Protein AF-A0A0C3PWS2-F1 (afdb_monomer_lite)

Structure (mmCIF, N/CA/C/O backbone):
data_AF-A0A0C3PWS2-F1
#
_entry.id   AF-A0A0C3PWS2-F1
#
loop_
_atom_site.group_PDB
_atom_site.id
_atom_site.type_symbol
_atom_site.label_atom_id
_atom_site.label_alt_id
_atom_site.label_comp_id
_atom_site.label_asym_id
_atom_site.label_entity_id
_atom_site.label_seq_id
_atom_site.pdbx_PDB_ins_code
_atom_site.Cartn_x
_atom_site.Cartn_y
_atom_site.Cartn_z
_atom_site.occupancy
_atom_site.B_iso_or_equiv
_atom_site.auth_seq_id
_atom_site.auth_comp_id
_atom_site.auth_asym_id
_atom_site.auth_atom_id
_atom_site.pdbx_PDB_model_num
ATOM 1 N N . MET A 1 1 ? -3.341 2.807 10.242 1.00 84.38 1 MET A N 1
ATOM 2 C CA . MET A 1 1 ? -2.775 3.172 11.561 1.00 84.38 1 MET A CA 1
ATOM 3 C C . MET A 1 1 ? -2.009 4.488 11.530 1.00 84.38 1 MET A C 1
ATOM 5 O O . MET A 1 1 ? -2.272 5.316 12.384 1.00 84.38 1 MET A O 1
ATOM 9 N N . GLU A 1 2 ? -1.142 4.746 10.548 1.00 88.00 2 GLU A N 1
ATOM 10 C CA . GLU A 1 2 ? -0.354 5.999 10.465 1.00 88.00 2 GLU A CA 1
ATOM 11 C C . GLU A 1 2 ? -1.180 7.289 10.625 1.00 88.00 2 GLU A C 1
ATOM 13 O O . GLU A 1 2 ? -0.770 8.209 11.323 1.00 88.00 2 GLU A O 1
ATOM 18 N N . ARG A 1 3 ? -2.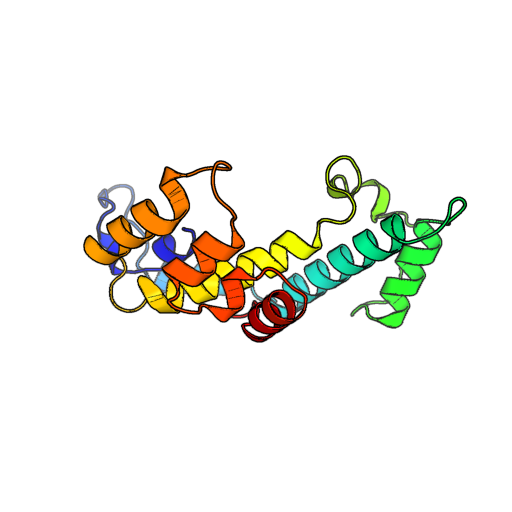396 7.335 10.062 1.00 88.31 3 ARG A N 1
ATOM 19 C CA . ARG A 1 3 ? -3.300 8.496 10.155 1.00 88.31 3 ARG A CA 1
ATOM 20 C C . ARG A 1 3 ? -3.727 8.858 11.583 1.00 88.31 3 ARG A C 1
A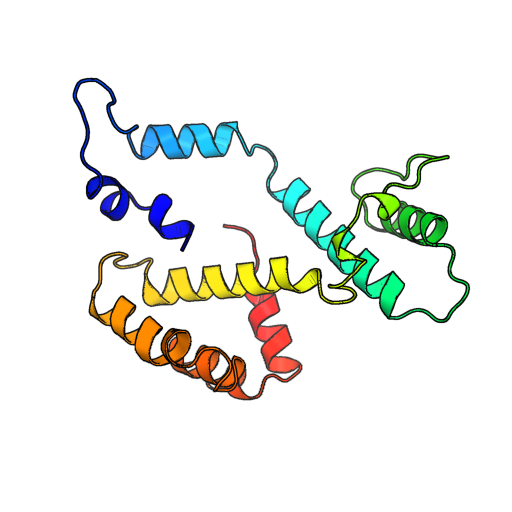TOM 22 O O . ARG A 1 3 ? -4.010 10.024 11.834 1.00 88.31 3 ARG A O 1
ATOM 29 N N . PHE A 1 4 ? -3.716 7.910 12.522 1.00 91.06 4 PHE A N 1
ATOM 30 C CA . PHE A 1 4 ? -3.986 8.204 13.932 1.00 91.06 4 PHE A CA 1
ATOM 31 C C . PHE A 1 4 ? -2.918 9.134 14.521 1.00 91.06 4 PHE A C 1
ATOM 33 O O . PHE A 1 4 ? -3.252 10.028 15.287 1.00 91.06 4 PHE A O 1
ATOM 40 N N . LEU A 1 5 ? -1.654 9.002 14.101 1.00 84.31 5 LEU A N 1
ATOM 41 C CA . LEU A 1 5 ? -0.562 9.882 14.542 1.00 84.31 5 LEU A CA 1
ATOM 42 C C . LEU A 1 5 ? -0.679 11.306 13.977 1.00 84.31 5 LEU A C 1
ATOM 44 O O . LEU A 1 5 ? -0.016 12.218 14.458 1.00 84.31 5 LEU A O 1
ATOM 48 N N . ALA A 1 6 ? -1.548 11.509 12.986 1.00 80.94 6 ALA A N 1
ATOM 49 C CA . ALA A 1 6 ? -1.891 12.812 12.430 1.00 80.94 6 ALA A CA 1
ATOM 50 C C . ALA A 1 6 ? -3.234 13.351 12.966 1.00 80.94 6 ALA A C 1
ATOM 52 O O . ALA A 1 6 ? -3.811 14.257 12.363 1.00 80.94 6 ALA A O 1
ATOM 53 N N . SER A 1 7 ? -3.754 12.809 14.075 1.00 86.75 7 SER A N 1
ATOM 54 C CA . SER A 1 7 ? -4.967 13.301 14.735 1.00 86.75 7 SER A CA 1
ATOM 55 C C . SER A 1 7 ? -4.633 14.051 16.032 1.00 86.75 7 SER A C 1
ATOM 57 O O . SER A 1 7 ? -4.021 13.460 16.923 1.00 86.75 7 SER A O 1
ATOM 59 N N . PRO A 1 8 ? -5.096 15.305 16.211 1.00 87.38 8 PRO A N 1
ATOM 60 C CA . PRO A 1 8 ? -4.928 16.036 17.469 1.00 87.38 8 PRO A CA 1
ATOM 61 C C . PRO A 1 8 ? -5.504 15.291 18.679 1.00 87.38 8 PRO A C 1
ATOM 63 O O . PRO A 1 8 ? -4.880 15.254 19.737 1.00 87.38 8 PRO A O 1
ATOM 66 N N . ALA A 1 9 ? -6.676 14.667 18.514 1.00 89.56 9 ALA A N 1
ATOM 67 C CA . ALA A 1 9 ? -7.341 13.928 19.583 1.00 89.56 9 ALA A CA 1
ATOM 68 C C . ALA A 1 9 ? -6.495 12.733 20.044 1.00 89.56 9 ALA A C 1
ATOM 70 O O . ALA A 1 9 ? -6.336 12.519 21.240 1.00 89.56 9 ALA A O 1
ATOM 71 N N . VAL A 1 10 ? -5.888 12.002 19.106 1.00 90.12 10 VAL A N 1
ATOM 72 C CA . VAL A 1 10 ? -4.995 10.881 19.430 1.00 90.12 10 VAL A CA 1
ATOM 73 C C . VAL A 1 10 ? -3.697 11.379 20.063 1.00 90.12 10 VAL A C 1
ATOM 75 O O . VAL A 1 10 ? -3.260 10.825 21.066 1.00 90.12 10 VAL A O 1
ATOM 78 N N . LEU A 1 11 ? -3.090 12.436 19.515 1.00 86.25 11 LEU A N 1
ATOM 79 C CA . LEU A 1 11 ? -1.841 12.990 20.044 1.00 86.25 11 LEU A CA 1
ATOM 80 C C . LEU A 1 11 ? -1.985 13.485 21.488 1.00 86.25 11 LEU A C 1
ATOM 82 O O . LEU A 1 11 ? -1.051 13.353 22.273 1.00 86.25 11 LEU A O 1
ATOM 86 N N . SER A 1 12 ? -3.165 13.986 21.860 1.00 86.25 12 SER A N 1
ATOM 87 C CA . SER A 1 12 ? -3.456 14.420 23.230 1.00 86.25 12 SER A CA 1
ATOM 88 C C . SER A 1 12 ? -3.470 13.291 24.269 1.00 86.25 12 SER A C 1
ATOM 90 O O . SER A 1 12 ? -3.413 13.570 25.464 1.00 86.25 12 SER A O 1
ATOM 92 N N . LEU A 1 13 ? -3.517 12.024 23.839 1.00 88.81 13 LEU A N 1
ATOM 93 C CA . LEU A 1 13 ? -3.438 10.871 24.741 1.00 88.81 13 LEU A CA 1
ATOM 94 C C . LEU A 1 13 ? -2.014 10.608 25.241 1.00 88.81 13 LEU A C 1
ATOM 96 O O . LEU A 1 13 ? -1.836 9.915 26.242 1.00 88.81 13 LEU A O 1
ATOM 100 N N . PHE A 1 14 ? -0.997 11.123 24.546 1.00 85.62 14 PHE A N 1
ATOM 101 C CA . PHE A 1 14 ? 0.388 10.952 24.963 1.00 85.62 14 PHE A CA 1
ATOM 102 C C . PHE A 1 14 ? 0.727 11.969 26.066 1.00 85.62 14 PHE A C 1
ATOM 104 O O . PHE A 1 14 ? 0.422 13.155 25.924 1.00 85.62 14 PHE A O 1
ATOM 111 N N . PRO A 1 15 ? 1.361 11.539 27.170 1.00 76.00 15 PRO A N 1
ATOM 112 C CA . PRO A 1 15 ? 1.715 12.439 28.259 1.00 76.00 15 PRO A CA 1
ATOM 113 C C . PRO A 1 15 ? 2.845 13.381 27.833 1.00 76.00 15 PRO A C 1
ATOM 115 O O . PRO A 1 15 ? 3.889 12.933 27.357 1.00 76.00 15 PRO A O 1
ATOM 118 N N . SER A 1 16 ? 2.671 14.686 28.038 1.00 74.88 16 SER A N 1
ATOM 119 C CA . SER A 1 16 ? 3.756 15.654 27.889 1.00 74.88 16 SER A CA 1
ATOM 120 C C . SER A 1 16 ? 4.603 15.702 29.164 1.00 74.88 16 SER A C 1
ATOM 122 O O . SER A 1 16 ? 4.081 15.780 30.275 1.00 74.88 16 SER A O 1
ATOM 124 N N . SER A 1 17 ? 5.929 15.654 29.013 1.00 74.69 17 SER A N 1
ATOM 125 C CA . SER A 1 17 ? 6.861 15.909 30.118 1.00 74.69 17 SER A CA 1
ATOM 126 C C . SER A 1 17 ? 7.318 17.370 30.076 1.00 74.69 17 SER A C 1
ATOM 128 O O . SER A 1 17 ? 7.579 17.878 28.984 1.00 74.69 17 SER A O 1
ATOM 130 N N . PRO A 1 18 ? 7.529 18.043 31.222 1.00 72.06 18 PRO A N 1
ATOM 131 C CA . PRO A 1 18 ? 8.161 19.364 31.256 1.00 72.06 18 PRO A CA 1
ATOM 132 C C . PRO A 1 18 ? 9.548 19.398 30.592 1.00 72.06 18 PRO A C 1
ATOM 134 O O . PRO A 1 18 ? 9.944 20.424 30.049 1.00 72.06 18 PRO A O 1
ATOM 137 N N . SER A 1 19 ? 10.282 18.279 30.614 1.00 78.38 19 SER A N 1
ATOM 138 C CA . SER A 1 19 ? 11.604 18.142 29.982 1.00 78.38 19 SER A CA 1
ATOM 139 C C . SER A 1 19 ? 11.555 17.746 28.502 1.00 78.38 19 SER A C 1
ATOM 141 O O . SER A 1 19 ? 12.576 17.810 27.822 1.00 78.38 19 SER A O 1
ATOM 143 N N . ALA A 1 20 ? 10.390 17.323 28.006 1.00 69.12 20 ALA A N 1
ATOM 144 C CA . ALA A 1 20 ? 10.170 16.887 26.631 1.00 69.12 20 ALA A CA 1
ATOM 145 C C . ALA A 1 20 ? 8.708 17.178 26.242 1.00 69.12 20 ALA A C 1
ATOM 147 O O . ALA A 1 20 ? 7.865 16.272 26.266 1.00 69.12 20 ALA A O 1
ATOM 148 N N . PRO A 1 21 ? 8.370 18.450 25.959 1.00 72.00 21 PRO A N 1
ATOM 149 C CA . PRO A 1 21 ? 7.024 18.805 25.542 1.00 72.00 21 PRO A CA 1
ATOM 150 C C . PRO A 1 21 ? 6.709 18.142 24.197 1.00 72.00 21 PRO A C 1
ATOM 152 O O . PRO A 1 21 ? 7.538 18.132 23.285 1.00 72.00 21 PRO A O 1
ATOM 155 N N . ILE A 1 22 ? 5.502 17.594 24.064 1.00 72.00 22 ILE A N 1
ATOM 156 C CA . ILE A 1 22 ? 5.025 17.064 22.784 1.00 72.00 22 ILE A CA 1
ATOM 157 C C . ILE A 1 22 ? 4.765 18.262 21.856 1.00 72.00 22 ILE A C 1
ATOM 159 O O . ILE A 1 22 ? 4.086 19.203 22.283 1.00 72.00 22 ILE A O 1
ATOM 163 N N . PRO A 1 23 ? 5.282 18.260 20.611 1.00 74.69 23 PRO A N 1
ATOM 164 C CA . PRO A 1 23 ? 4.997 19.315 19.645 1.00 74.69 23 PRO A CA 1
ATOM 165 C C . PRO A 1 23 ? 3.492 19.496 19.460 1.00 74.69 23 PRO A C 1
ATOM 167 O O . PRO A 1 23 ? 2.741 18.517 19.433 1.00 74.69 23 PRO A O 1
ATOM 170 N N . SER A 1 24 ? 3.036 20.740 19.287 1.00 79.31 24 SER A N 1
ATOM 171 C CA . SER A 1 24 ? 1.635 20.957 18.936 1.00 79.31 24 SER A CA 1
ATOM 172 C C . SER A 1 24 ? 1.320 20.262 17.608 1.00 79.31 24 SER A C 1
ATOM 174 O O . SER A 1 24 ? 2.193 20.086 16.753 1.00 79.31 24 SER A O 1
ATOM 176 N N . TYR A 1 25 ? 0.053 19.905 17.393 1.00 81.25 25 TYR A N 1
ATOM 177 C CA . TYR A 1 25 ? -0.371 19.347 16.108 1.00 81.25 25 TYR A CA 1
ATOM 178 C C . TYR A 1 25 ? 0.023 20.251 14.928 1.00 81.25 25 TYR A C 1
ATOM 180 O O . TYR A 1 25 ? 0.458 19.769 13.884 1.00 81.25 25 TYR A O 1
ATOM 188 N N . ALA A 1 26 ? -0.082 21.570 15.108 1.00 82.88 26 ALA A N 1
ATOM 189 C CA . ALA A 1 26 ? 0.301 22.539 14.091 1.00 82.88 26 ALA A CA 1
ATOM 190 C C . ALA A 1 26 ? 1.802 22.475 13.767 1.00 82.88 26 ALA A C 1
ATOM 192 O O . ALA A 1 26 ? 2.167 22.520 12.591 1.00 82.88 26 ALA A O 1
ATOM 193 N N . ASP A 1 27 ? 2.657 22.322 14.781 1.00 83.50 27 ASP A N 1
ATOM 194 C CA . ASP A 1 27 ? 4.106 22.197 14.600 1.00 83.50 27 ASP A CA 1
ATOM 195 C C . ASP A 1 27 ? 4.482 20.872 13.934 1.00 83.50 27 ASP A C 1
ATOM 197 O O . ASP A 1 27 ? 5.295 20.870 13.010 1.00 83.50 27 ASP A O 1
ATOM 201 N N . LEU A 1 28 ? 3.845 19.763 14.328 1.00 81.44 28 LEU A N 1
ATOM 202 C CA . LEU A 1 28 ? 4.044 18.460 13.692 1.00 81.44 28 LEU A CA 1
ATOM 203 C C . LEU A 1 28 ? 3.647 18.501 12.212 1.00 81.44 28 LEU A C 1
ATOM 205 O O . LEU A 1 28 ? 4.413 18.085 11.348 1.00 81.44 28 LEU A O 1
ATOM 209 N N . MET A 1 29 ? 2.469 19.045 11.898 1.00 82.25 29 MET A N 1
ATOM 210 C CA . MET A 1 29 ? 2.002 19.143 10.515 1.00 82.25 29 MET A CA 1
ATOM 211 C C . MET A 1 29 ? 2.850 20.107 9.684 1.00 82.25 29 MET A C 1
ATOM 213 O O . MET A 1 29 ? 3.033 19.877 8.489 1.00 82.25 29 MET A O 1
ATOM 217 N N . ARG A 1 30 ? 3.378 21.179 10.289 1.00 85.00 30 ARG A N 1
ATOM 218 C CA . ARG A 1 30 ? 4.354 22.057 9.632 1.00 85.00 30 ARG A CA 1
ATOM 219 C C . ARG A 1 30 ? 5.632 21.284 9.309 1.00 85.00 30 ARG A C 1
ATOM 221 O O . ARG A 1 30 ? 6.028 21.274 8.150 1.00 85.00 30 ARG A O 1
ATOM 228 N N . HIS A 1 31 ? 6.192 20.571 10.283 1.00 84.19 31 HIS A N 1
ATOM 229 C CA . HIS A 1 31 ? 7.394 19.763 10.094 1.00 84.19 31 HIS A CA 1
ATOM 230 C C . HIS A 1 31 ? 7.216 18.677 9.022 1.00 84.19 31 HIS A C 1
ATOM 232 O O . HIS A 1 31 ? 8.078 18.511 8.165 1.00 84.19 31 HIS A O 1
ATOM 238 N N . ILE A 1 32 ? 6.080 17.970 9.008 1.00 81.88 32 ILE A N 1
ATOM 239 C CA . ILE A 1 32 ? 5.767 16.977 7.967 1.00 81.88 32 ILE A CA 1
ATOM 240 C C . ILE A 1 32 ? 5.733 17.632 6.578 1.00 81.88 32 ILE A C 1
ATOM 242 O O . ILE A 1 32 ? 6.324 17.109 5.639 1.00 81.88 32 ILE A O 1
ATOM 246 N N . ARG A 1 33 ? 5.087 18.797 6.432 1.00 82.31 33 ARG A N 1
ATOM 247 C CA . ARG A 1 33 ? 5.055 19.516 5.145 1.00 82.31 33 ARG A CA 1
ATOM 248 C C . ARG A 1 33 ? 6.437 19.988 4.696 1.00 82.31 33 ARG A C 1
ATOM 250 O O . ARG A 1 33 ? 6.732 19.937 3.509 1.00 82.31 33 ARG A O 1
ATOM 257 N N . GLU A 1 34 ? 7.269 20.440 5.628 1.00 86.25 34 GLU A N 1
ATOM 258 C CA . GLU A 1 34 ? 8.638 20.883 5.341 1.00 86.25 34 GLU A CA 1
ATOM 259 C C . GLU A 1 34 ? 9.558 19.712 4.963 1.00 86.25 34 GLU A C 1
ATOM 261 O O . GLU A 1 34 ? 10.415 19.859 4.097 1.00 86.25 34 GLU A O 1
ATOM 266 N N . THR A 1 35 ? 9.367 18.540 5.575 1.00 82.31 35 THR A N 1
ATOM 267 C CA . THR A 1 35 ? 10.179 17.339 5.309 1.00 82.31 35 THR A CA 1
ATOM 268 C C . THR A 1 35 ? 9.711 16.534 4.098 1.00 82.31 35 THR A C 1
ATOM 270 O O . THR A 1 35 ? 10.499 15.773 3.540 1.00 82.31 35 THR A O 1
ATOM 273 N N . GLN A 1 36 ? 8.468 16.723 3.644 1.00 79.94 36 GLN A N 1
ATOM 274 C CA . GLN A 1 36 ? 7.909 16.067 2.458 1.00 79.94 36 GLN A CA 1
ATOM 275 C C . GLN A 1 36 ? 7.408 17.087 1.420 1.00 79.94 36 GLN A C 1
ATOM 277 O O . GLN A 1 36 ? 6.209 17.157 1.143 1.00 79.94 36 GLN A O 1
ATOM 282 N N . PRO A 1 37 ? 8.304 17.881 0.804 1.00 75.88 37 PRO A N 1
ATOM 283 C CA . PRO A 1 37 ? 7.897 18.973 -0.078 1.00 75.88 37 PRO A CA 1
ATOM 284 C C . PRO A 1 37 ? 7.306 18.501 -1.418 1.00 75.88 37 PRO A C 1
ATOM 286 O O . PRO A 1 37 ? 6.640 19.281 -2.094 1.00 75.88 37 PRO A O 1
ATOM 289 N N . LEU A 1 38 ? 7.558 17.249 -1.833 1.00 87.12 38 LEU A N 1
ATOM 290 C CA . LEU A 1 38 ? 7.284 16.766 -3.196 1.00 87.12 38 LEU A CA 1
ATOM 291 C C . LEU A 1 38 ? 6.530 15.415 -3.228 1.00 87.12 38 LEU A C 1
ATOM 293 O O . LEU A 1 38 ? 6.999 14.457 -3.851 1.00 87.12 38 LEU A O 1
ATOM 297 N N . PRO A 1 39 ? 5.335 15.316 -2.613 1.00 85.12 39 PRO A N 1
ATOM 298 C CA . PRO A 1 39 ? 4.586 14.056 -2.503 1.00 85.12 39 PRO A CA 1
ATOM 299 C C . PRO A 1 39 ? 4.151 13.474 -3.859 1.00 85.12 39 PRO A C 1
ATOM 301 O O . PRO A 1 39 ? 3.994 12.258 -4.000 1.00 85.12 39 PRO A O 1
ATOM 304 N N . ALA A 1 40 ? 3.979 14.324 -4.875 1.00 88.56 40 ALA A N 1
ATOM 305 C CA . ALA A 1 40 ? 3.655 13.894 -6.233 1.00 88.56 40 ALA A CA 1
ATOM 306 C C . ALA A 1 40 ? 4.835 13.163 -6.900 1.00 88.56 40 ALA A C 1
ATOM 308 O O . ALA A 1 40 ? 4.634 12.139 -7.549 1.00 88.56 40 ALA A O 1
ATOM 309 N N . 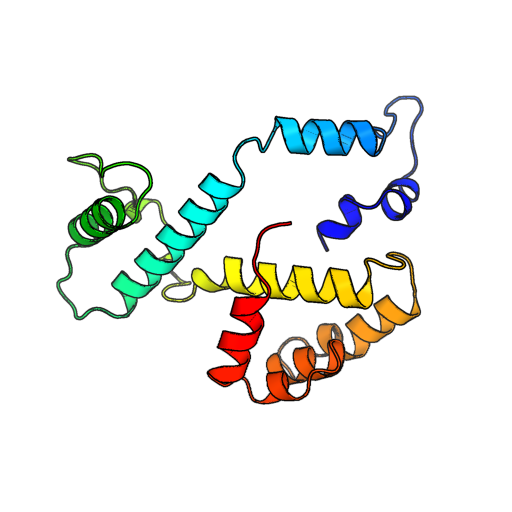ILE A 1 41 ? 6.071 13.634 -6.690 1.00 91.12 41 ILE A N 1
ATOM 310 C CA . ILE A 1 41 ? 7.286 12.995 -7.226 1.00 91.12 41 ILE A CA 1
ATOM 311 C C . ILE A 1 41 ? 7.527 11.653 -6.535 1.00 91.12 41 ILE A C 1
ATOM 313 O O . ILE A 1 41 ? 7.857 10.664 -7.190 1.00 91.12 41 ILE A O 1
ATOM 317 N N . GLU A 1 42 ? 7.301 11.586 -5.224 1.00 89.56 42 GLU A N 1
ATOM 318 C CA . GLU A 1 42 ? 7.363 10.326 -4.484 1.00 89.56 42 GLU A CA 1
ATOM 319 C C . GLU A 1 42 ? 6.324 9.321 -5.006 1.00 89.56 42 GLU A C 1
ATOM 321 O O . GLU A 1 42 ? 6.661 8.178 -5.318 1.00 89.56 42 GLU A O 1
ATOM 326 N N . SER A 1 43 ? 5.071 9.757 -5.180 1.00 91.31 43 SER A N 1
ATOM 327 C CA . SER A 1 43 ? 3.996 8.904 -5.704 1.00 91.31 43 SER A CA 1
ATOM 328 C C . SER A 1 43 ? 4.284 8.438 -7.132 1.00 91.31 43 SER A C 1
ATOM 330 O O . SER A 1 43 ? 4.104 7.263 -7.443 1.00 91.31 43 SER A O 1
ATOM 332 N N . HIS A 1 44 ? 4.809 9.322 -7.982 1.00 93.94 44 HIS A N 1
ATOM 333 C CA . HIS A 1 44 ? 5.263 8.968 -9.322 1.00 93.94 44 HIS A CA 1
ATOM 334 C C . HIS A 1 44 ? 6.370 7.904 -9.292 1.00 93.94 44 HIS A C 1
ATOM 336 O O . HIS A 1 44 ? 6.312 6.926 -10.033 1.00 93.94 44 HIS A O 1
ATOM 342 N N . THR A 1 45 ? 7.346 8.047 -8.393 1.00 93.50 45 THR A N 1
ATOM 343 C CA . THR A 1 45 ? 8.443 7.079 -8.238 1.00 93.50 45 THR A CA 1
ATOM 344 C C . THR A 1 45 ? 7.914 5.701 -7.823 1.00 93.50 45 THR A C 1
ATOM 346 O O . THR A 1 45 ? 8.334 4.686 -8.374 1.00 93.50 45 THR A O 1
ATOM 349 N N . GLN A 1 46 ? 6.934 5.651 -6.914 1.00 95.06 46 GLN A N 1
ATOM 350 C CA . GLN A 1 46 ? 6.248 4.413 -6.519 1.00 95.06 46 GLN A CA 1
ATOM 351 C C . GLN A 1 46 ? 5.493 3.759 -7.687 1.00 95.06 46 GLN A C 1
ATOM 353 O O . GLN A 1 46 ? 5.546 2.540 -7.845 1.00 95.06 46 GLN A O 1
ATOM 358 N N . ILE A 1 47 ? 4.831 4.556 -8.535 1.00 95.62 47 ILE A N 1
ATOM 359 C CA . ILE A 1 47 ? 4.157 4.065 -9.748 1.00 95.62 47 ILE A CA 1
ATOM 360 C C . ILE A 1 47 ? 5.178 3.482 -10.730 1.00 95.62 47 ILE A C 1
ATOM 362 O O . ILE A 1 47 ? 4.972 2.380 -11.234 1.00 95.62 47 ILE A O 1
ATOM 366 N N . LEU A 1 48 ? 6.291 4.178 -10.974 1.00 96.50 48 LEU A N 1
ATOM 367 C CA . LEU A 1 48 ? 7.337 3.709 -11.881 1.00 96.50 48 LEU A CA 1
ATOM 368 C C . LEU A 1 48 ? 7.953 2.389 -11.395 1.00 96.50 48 LEU A C 1
ATOM 370 O O . LEU A 1 48 ? 8.121 1.471 -12.192 1.00 96.50 48 LEU A O 1
ATOM 374 N N . MET A 1 49 ? 8.212 2.253 -10.090 1.00 97.12 49 MET A N 1
ATOM 375 C CA . MET A 1 49 ? 8.687 0.997 -9.495 1.00 97.12 49 MET A CA 1
ATOM 376 C C . MET A 1 49 ? 7.661 -0.136 -9.613 1.00 97.12 49 MET A C 1
ATOM 378 O O . MET A 1 49 ? 8.038 -1.263 -9.927 1.00 97.12 49 MET A O 1
ATOM 382 N N . ALA A 1 50 ? 6.370 0.155 -9.421 1.00 97.38 50 ALA A N 1
ATOM 383 C CA . ALA A 1 50 ? 5.304 -0.829 -9.599 1.00 97.38 50 ALA A CA 1
ATOM 384 C C . ALA A 1 50 ? 5.208 -1.314 -11.051 1.00 97.38 50 ALA A C 1
ATOM 386 O O . ALA A 1 50 ? 5.075 -2.510 -11.294 1.00 97.38 50 ALA A O 1
ATOM 387 N N . LEU A 1 51 ? 5.312 -0.400 -12.018 1.00 97.06 51 LEU A N 1
ATOM 388 C CA . LEU A 1 51 ? 5.304 -0.739 -13.439 1.00 97.06 51 LEU A CA 1
ATOM 389 C C . LEU A 1 51 ? 6.546 -1.535 -13.840 1.00 97.06 51 LEU A C 1
ATOM 391 O O . LEU A 1 51 ? 6.417 -2.522 -14.556 1.00 97.06 51 LEU A O 1
ATOM 395 N N . LEU A 1 52 ? 7.727 -1.153 -13.348 1.00 96.69 52 LEU A N 1
ATOM 396 C CA . LEU A 1 52 ? 8.969 -1.884 -13.597 1.00 96.69 52 LEU A CA 1
ATOM 397 C C . LEU A 1 52 ? 8.878 -3.329 -13.099 1.00 96.69 52 LEU A C 1
ATOM 399 O O . LEU A 1 52 ? 9.237 -4.260 -13.818 1.00 96.69 52 LEU A O 1
ATOM 403 N N . ASP A 1 53 ? 8.362 -3.507 -11.883 1.00 97.38 53 ASP A N 1
ATOM 404 C CA . ASP A 1 53 ? 8.136 -4.820 -11.290 1.00 97.38 53 ASP A CA 1
ATOM 405 C C . ASP A 1 53 ? 7.171 -5.665 -12.139 1.00 97.38 53 ASP A C 1
ATOM 407 O O . ASP A 1 53 ? 7.459 -6.830 -12.407 1.00 97.38 53 ASP A O 1
ATOM 411 N N . GLN A 1 54 ? 6.082 -5.081 -12.655 1.00 96.50 54 GLN A N 1
ATOM 412 C CA . GLN A 1 54 ? 5.202 -5.785 -13.597 1.00 96.50 54 GLN A CA 1
ATOM 413 C C . GLN A 1 54 ? 5.928 -6.159 -14.894 1.00 96.50 54 GLN A C 1
ATOM 415 O O . GLN A 1 54 ? 5.854 -7.312 -15.304 1.00 96.50 54 GLN A O 1
ATOM 420 N N . VAL A 1 55 ? 6.671 -5.230 -15.510 1.00 95.19 55 VAL A N 1
ATOM 421 C CA . VAL A 1 55 ? 7.409 -5.479 -16.762 1.00 95.19 55 VAL A CA 1
ATOM 422 C C . VAL A 1 55 ? 8.379 -6.649 -16.610 1.00 95.19 55 VAL A C 1
ATOM 424 O O . VAL A 1 55 ? 8.430 -7.520 -17.480 1.00 95.19 55 VAL A O 1
ATOM 427 N N . TYR A 1 56 ? 9.129 -6.707 -15.510 1.00 95.06 56 TYR A N 1
ATOM 428 C CA . TYR A 1 56 ? 10.094 -7.782 -15.279 1.00 95.06 56 TYR A CA 1
ATOM 429 C C . TYR A 1 56 ? 9.437 -9.144 -15.055 1.00 95.06 56 TYR A C 1
ATOM 431 O O . TYR A 1 56 ? 9.993 -10.152 -15.485 1.00 95.06 56 TYR A O 1
ATOM 439 N N . HIS A 1 57 ? 8.256 -9.185 -14.437 1.00 94.06 57 HIS A N 1
ATOM 440 C CA . HIS A 1 57 ? 7.577 -10.437 -14.094 1.00 94.06 57 HIS A CA 1
ATOM 441 C C . HIS A 1 57 ? 6.484 -10.859 -15.088 1.00 94.06 57 HIS A C 1
ATOM 443 O O . HIS A 1 57 ? 5.937 -11.952 -14.960 1.00 94.06 57 HIS A O 1
ATOM 449 N N . SER A 1 58 ? 6.180 -10.038 -16.098 1.00 92.00 58 SER A N 1
ATOM 450 C CA . SER A 1 58 ? 5.279 -10.390 -17.205 1.00 92.00 58 SER A CA 1
ATOM 451 C C . SER A 1 58 ? 6.009 -10.771 -18.497 1.00 92.00 58 SER A C 1
ATOM 453 O O . SER A 1 58 ? 5.374 -11.231 -19.445 1.00 92.00 58 SER A O 1
ATOM 455 N N . SER A 1 59 ? 7.319 -10.526 -18.576 1.00 84.75 59 SER A N 1
ATOM 456 C CA . SER A 1 59 ? 8.105 -10.690 -19.804 1.00 84.75 59 SER A CA 1
ATOM 457 C C . SER A 1 59 ? 8.734 -12.085 -19.927 1.00 84.75 59 SER A C 1
ATOM 459 O O . SER A 1 59 ? 9.072 -12.703 -18.917 1.00 84.75 59 SER A O 1
ATOM 461 N N . PRO A 1 60 ? 8.940 -12.595 -21.157 1.00 74.88 60 PRO A N 1
ATOM 462 C CA . PRO A 1 60 ? 9.642 -13.856 -21.381 1.00 74.88 60 PRO A CA 1
ATOM 463 C C . PRO A 1 60 ? 11.132 -13.767 -20.999 1.00 74.88 60 PRO A C 1
ATOM 465 O O . PRO A 1 60 ? 11.714 -12.686 -20.893 1.00 74.88 60 PRO A O 1
ATOM 468 N N . SER A 1 61 ? 11.771 -14.927 -20.825 1.00 78.62 61 SER A N 1
ATOM 469 C CA . SER A 1 61 ? 13.199 -15.041 -20.494 1.00 78.62 61 SER A CA 1
ATOM 470 C C . SER A 1 61 ? 14.109 -14.344 -21.516 1.00 78.62 61 SER A C 1
ATOM 472 O O . SER A 1 61 ? 13.845 -14.408 -22.715 1.00 78.62 61 SER A O 1
ATOM 474 N N . GLY A 1 62 ? 15.227 -13.768 -21.058 1.00 81.38 62 GLY A N 1
ATOM 475 C CA . GLY A 1 62 ? 16.234 -13.118 -21.919 1.00 81.38 62 GLY A CA 1
ATOM 476 C C . GLY A 1 62 ? 16.137 -11.588 -21.989 1.00 81.38 62 GLY A C 1
ATOM 477 O O . GLY A 1 62 ? 16.892 -10.952 -22.719 1.00 81.38 62 GLY A O 1
ATOM 478 N N . LEU A 1 63 ? 15.232 -10.997 -21.211 1.00 88.44 63 LEU A N 1
ATOM 479 C CA . LEU A 1 63 ? 15.095 -9.560 -20.995 1.00 88.44 63 LEU A CA 1
ATOM 480 C C . LEU A 1 63 ? 16.386 -8.926 -20.442 1.00 88.44 63 LEU A C 1
ATOM 482 O O . LEU A 1 63 ? 16.941 -9.380 -19.442 1.00 88.44 63 LEU A O 1
ATOM 486 N N . SER A 1 64 ? 16.806 -7.807 -21.039 1.00 93.81 64 SER A N 1
ATOM 487 C CA . SER A 1 64 ? 17.773 -6.901 -20.412 1.00 93.81 64 SER A CA 1
ATOM 488 C C . SER A 1 64 ? 17.052 -5.992 -19.419 1.00 93.81 64 SER A C 1
ATOM 490 O O . SER A 1 64 ? 16.341 -5.068 -19.817 1.00 93.81 64 SER A O 1
ATOM 492 N N . THR A 1 65 ? 17.246 -6.239 -18.122 1.00 94.75 65 THR A N 1
ATOM 493 C CA . THR A 1 65 ? 16.610 -5.442 -17.060 1.00 94.75 65 THR A CA 1
ATOM 494 C C . THR A 1 65 ? 17.007 -3.969 -17.158 1.00 94.75 65 THR A C 1
ATOM 496 O O . THR A 1 65 ? 16.144 -3.100 -17.165 1.00 94.75 65 THR A O 1
ATOM 499 N N . THR A 1 66 ? 18.293 -3.665 -17.356 1.00 96.44 66 THR A N 1
ATOM 500 C CA . THR A 1 66 ? 18.760 -2.276 -17.504 1.00 96.44 66 THR A CA 1
ATOM 501 C C . THR A 1 66 ? 18.100 -1.567 -18.685 1.00 96.44 66 THR A C 1
ATOM 503 O O . THR A 1 66 ? 17.686 -0.418 -18.553 1.00 96.44 66 THR A O 1
ATOM 506 N N . ALA A 1 67 ? 17.974 -2.240 -19.834 1.00 95.69 67 ALA A N 1
ATOM 507 C CA . ALA A 1 67 ? 17.372 -1.624 -21.014 1.00 95.69 67 ALA A CA 1
ATOM 508 C C . ALA A 1 67 ? 15.886 -1.306 -20.795 1.00 95.69 67 ALA A C 1
ATOM 510 O O . ALA A 1 67 ? 15.437 -0.224 -21.166 1.00 95.69 67 ALA A O 1
ATOM 511 N N . GLU A 1 68 ? 15.133 -2.209 -20.162 1.00 95.69 68 GLU A N 1
ATOM 512 C CA . GLU A 1 68 ? 13.717 -1.965 -19.874 1.00 95.69 68 GLU A CA 1
ATOM 513 C C . GLU A 1 68 ? 13.507 -0.927 -18.767 1.00 95.69 68 GLU A C 1
ATOM 515 O O . GLU A 1 68 ? 12.584 -0.122 -18.880 1.00 95.69 68 GLU A O 1
ATOM 520 N N . LEU A 1 69 ? 14.387 -0.856 -17.758 1.00 96.31 69 LEU A N 1
ATOM 521 C CA . LEU A 1 69 ? 14.386 0.256 -16.804 1.00 96.31 69 LEU A CA 1
ATOM 522 C C . LEU A 1 69 ? 14.550 1.597 -17.526 1.00 96.31 69 LEU A C 1
ATOM 524 O O . LEU A 1 69 ? 13.735 2.495 -17.325 1.00 96.31 69 LEU A O 1
ATOM 528 N N . HIS A 1 70 ? 15.582 1.730 -18.364 1.00 97.38 70 HIS A N 1
ATOM 529 C CA . HIS A 1 70 ? 15.857 2.982 -19.070 1.00 97.38 70 HIS A CA 1
ATOM 530 C C . HIS A 1 70 ? 14.703 3.363 -19.994 1.00 97.38 70 HIS A C 1
ATOM 532 O O . HIS A 1 70 ? 14.197 4.476 -19.924 1.00 97.38 70 HIS A O 1
ATOM 538 N N . LYS A 1 71 ? 14.207 2.408 -20.784 1.00 96.06 71 LYS A N 1
ATOM 539 C CA . LYS A 1 71 ? 13.044 2.602 -21.654 1.00 96.06 71 LYS A CA 1
ATOM 540 C C . LYS A 1 71 ? 11.815 3.068 -20.877 1.00 96.06 71 LYS A C 1
ATOM 542 O O . LYS A 1 71 ? 11.117 3.969 -21.338 1.00 96.06 71 LYS A O 1
ATOM 547 N N . LEU A 1 72 ? 11.538 2.483 -19.710 1.00 95.94 72 LEU 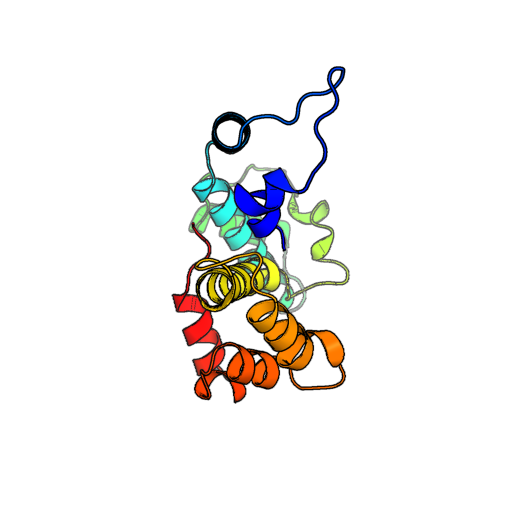A N 1
ATOM 548 C CA . LEU A 1 72 ? 10.416 2.902 -18.872 1.00 95.94 72 LEU A CA 1
ATOM 549 C C . LEU A 1 72 ? 10.622 4.328 -18.339 1.00 95.94 72 LEU A C 1
ATOM 551 O O . LEU A 1 72 ? 9.714 5.150 -18.453 1.00 95.94 72 LEU A O 1
ATOM 555 N N . GLN A 1 73 ? 11.814 4.644 -17.821 1.00 96.62 73 GLN A N 1
ATOM 556 C CA . GLN A 1 73 ? 12.169 5.996 -17.372 1.00 96.62 73 GLN A CA 1
ATOM 557 C C . GLN A 1 73 ? 12.019 7.030 -18.492 1.00 96.62 73 GLN A C 1
ATOM 559 O O . GLN A 1 73 ? 11.407 8.067 -18.275 1.00 96.62 73 GLN A O 1
ATOM 564 N N . ASP A 1 74 ? 12.480 6.721 -19.700 1.00 96.88 74 ASP A N 1
ATOM 565 C CA . ASP A 1 74 ? 12.412 7.640 -20.838 1.00 96.88 74 ASP A CA 1
ATOM 566 C C . ASP A 1 74 ? 10.993 7.788 -21.413 1.00 96.88 74 ASP A C 1
ATOM 568 O O . ASP A 1 74 ? 10.687 8.790 -22.056 1.00 96.88 74 ASP A O 1
ATOM 572 N N . THR A 1 75 ? 10.107 6.811 -21.185 1.00 96.12 75 THR A N 1
ATOM 573 C CA . THR A 1 75 ? 8.722 6.851 -21.688 1.00 96.12 75 THR A CA 1
ATOM 574 C C . THR A 1 75 ? 7.780 7.589 -20.742 1.00 96.12 75 THR A C 1
ATOM 576 O O . THR A 1 75 ? 6.921 8.343 -21.196 1.00 96.12 75 THR A O 1
ATOM 579 N N . ILE A 1 76 ? 7.885 7.332 -19.435 1.00 94.62 76 ILE A N 1
ATOM 580 C CA . ILE A 1 76 ? 6.922 7.841 -18.446 1.00 94.62 76 ILE A CA 1
ATOM 581 C C . ILE A 1 76 ? 7.566 8.596 -17.286 1.00 94.62 76 ILE A C 1
ATOM 583 O O . ILE A 1 76 ? 6.842 9.232 -16.527 1.00 94.62 76 ILE A O 1
ATOM 587 N N . GLY A 1 77 ? 8.883 8.497 -17.107 1.00 92.12 77 GLY A N 1
ATOM 588 C CA . GLY A 1 77 ? 9.589 9.104 -15.988 1.00 92.12 77 GLY A CA 1
ATOM 589 C C . GLY A 1 77 ? 9.622 10.628 -16.073 1.00 92.12 77 GLY A C 1
ATOM 590 O O . GLY A 1 77 ? 9.565 11.226 -17.143 1.00 92.12 77 GLY A O 1
ATOM 591 N N . LEU A 1 78 ? 9.752 11.271 -14.912 1.00 92.06 78 LEU A N 1
ATOM 592 C CA . LEU A 1 78 ? 9.922 12.728 -14.824 1.00 92.06 78 LEU A CA 1
ATOM 593 C C . LEU A 1 78 ? 11.309 13.199 -15.284 1.00 92.06 78 LEU A C 1
ATOM 595 O O . LEU A 1 78 ? 11.488 14.373 -15.602 1.00 92.06 78 LEU A O 1
ATOM 599 N N . PHE A 1 79 ? 12.287 12.293 -15.289 1.00 91.50 79 PHE A N 1
ATOM 600 C CA . PHE A 1 79 ? 13.674 12.559 -15.645 1.00 91.50 79 PHE A CA 1
ATOM 601 C C . PHE A 1 79 ? 14.170 11.474 -16.605 1.00 91.50 79 PHE A C 1
ATOM 603 O O . PHE A 1 79 ? 13.772 10.316 -16.444 1.00 91.50 79 PHE A O 1
ATOM 610 N N . PRO A 1 80 ? 15.043 11.828 -17.563 1.00 94.19 80 PRO A N 1
ATOM 611 C CA . PRO A 1 80 ? 15.616 10.857 -18.484 1.00 94.19 80 PRO A CA 1
ATOM 612 C C . PRO A 1 80 ? 16.480 9.832 -17.745 1.00 94.19 80 PRO A C 1
ATOM 614 O O . PRO A 1 80 ? 17.031 10.105 -16.672 1.00 94.19 80 PRO A O 1
ATOM 617 N N . SER A 1 81 ? 16.621 8.657 -18.350 1.00 96.00 81 SER A N 1
ATOM 618 C CA . SER A 1 81 ? 17.504 7.605 -17.870 1.00 96.00 81 SER A CA 1
ATOM 619 C C . SER A 1 81 ? 18.964 8.073 -17.841 1.00 96.00 81 SER A C 1
ATOM 621 O O . SER A 1 81 ? 19.424 8.864 -18.671 1.00 96.00 81 SER A O 1
ATOM 623 N N . VAL A 1 82 ? 19.717 7.592 -16.849 1.00 95.81 82 VAL A N 1
ATOM 624 C CA . VAL A 1 82 ? 21.140 7.923 -16.709 1.00 95.81 82 VAL A CA 1
ATOM 625 C C . VAL A 1 82 ? 21.965 6.789 -17.321 1.00 95.81 82 VAL A C 1
ATOM 627 O O . VAL A 1 82 ? 21.882 5.651 -16.844 1.00 95.81 82 VAL A O 1
ATOM 630 N N . PRO A 1 83 ? 22.780 7.059 -18.359 1.00 94.69 83 PRO A N 1
ATOM 631 C CA . PRO A 1 83 ? 23.545 6.019 -19.033 1.00 94.69 83 PRO A CA 1
ATOM 632 C C . PRO A 1 83 ? 24.554 5.362 -18.086 1.00 94.69 83 PRO A C 1
ATOM 634 O O . PRO A 1 83 ? 25.053 5.985 -17.152 1.00 94.69 83 PRO A O 1
ATOM 637 N N . ASN A 1 84 ? 24.894 4.101 -18.371 1.00 94.62 84 ASN A N 1
ATOM 638 C CA . ASN A 1 84 ? 25.846 3.298 -17.591 1.00 94.62 84 ASN A CA 1
ATOM 639 C C . ASN A 1 84 ? 25.462 3.120 -16.111 1.00 94.62 84 ASN A C 1
ATOM 641 O O . ASN A 1 84 ? 26.331 2.940 -15.259 1.00 94.62 84 ASN A O 1
ATOM 645 N N . THR A 1 85 ? 24.163 3.142 -15.804 1.00 96.00 85 THR A N 1
ATOM 646 C CA . THR A 1 85 ? 23.641 2.812 -14.475 1.00 96.00 85 THR A CA 1
ATOM 647 C C . THR A 1 85 ? 22.839 1.514 -14.504 1.00 96.00 85 THR A C 1
ATOM 649 O O . THR A 1 85 ? 22.438 1.026 -15.559 1.00 96.00 85 THR A O 1
ATOM 652 N N . ALA A 1 86 ? 22.658 0.911 -13.330 1.00 95.62 86 ALA A N 1
ATOM 653 C CA . ALA A 1 86 ? 21.867 -0.301 -13.146 1.00 95.62 86 ALA A CA 1
ATOM 654 C C . ALA A 1 86 ? 21.139 -0.229 -11.798 1.00 95.62 86 ALA A C 1
ATOM 656 O O . ALA A 1 86 ? 21.370 -1.040 -10.904 1.00 95.62 86 ALA A O 1
ATOM 657 N N . TRP A 1 87 ? 20.311 0.804 -11.608 1.00 95.38 87 TRP A N 1
ATOM 658 C CA . TRP A 1 87 ? 19.644 1.070 -10.327 1.00 95.38 87 TRP A CA 1
ATOM 659 C C . TRP A 1 87 ? 18.823 -0.127 -9.824 1.00 95.38 87 TRP A C 1
ATOM 661 O O . TRP A 1 87 ? 18.819 -0.410 -8.627 1.00 95.38 87 TRP A O 1
ATOM 671 N N . GLN A 1 88 ? 18.211 -0.892 -10.732 1.00 94.69 88 GLN A N 1
ATOM 672 C CA . GLN A 1 88 ? 17.379 -2.047 -10.398 1.00 94.69 88 GLN A CA 1
ATOM 673 C C . GLN A 1 88 ? 18.112 -3.141 -9.605 1.00 94.69 88 GLN A C 1
ATOM 675 O O . GLN A 1 88 ? 17.462 -3.947 -8.948 1.00 94.69 88 GLN A O 1
ATOM 680 N N . THR A 1 89 ? 19.449 -3.181 -9.617 1.00 94.44 89 THR A N 1
ATOM 681 C CA . THR A 1 89 ? 20.223 -4.131 -8.796 1.00 94.44 89 THR A CA 1
ATOM 682 C C . THR A 1 89 ? 20.116 -3.842 -7.297 1.00 94.44 89 THR A C 1
ATOM 684 O O . THR A 1 89 ? 20.296 -4.746 -6.487 1.00 94.44 89 THR A O 1
ATOM 687 N N . HIS A 1 90 ? 19.764 -2.608 -6.925 1.00 94.56 90 HIS A N 1
ATOM 688 C CA . HIS A 1 90 ? 19.506 -2.188 -5.547 1.00 94.56 90 HIS A CA 1
ATOM 689 C C . HIS A 1 90 ? 18.030 -2.330 -5.167 1.00 94.56 90 HIS A C 1
ATOM 691 O O . HIS A 1 90 ? 17.663 -2.128 -4.008 1.00 94.56 90 HIS A O 1
ATOM 697 N N . PHE A 1 91 ? 17.166 -2.677 -6.124 1.00 96.06 91 PHE A N 1
ATOM 698 C CA . PHE A 1 91 ? 15.743 -2.824 -5.881 1.00 96.06 91 PHE A CA 1
ATOM 699 C C . PHE A 1 91 ? 15.436 -4.230 -5.353 1.00 96.06 91 PHE A C 1
ATOM 701 O O . PHE A 1 91 ? 14.965 -5.113 -6.067 1.00 96.06 91 PHE A O 1
ATOM 708 N N . THR A 1 92 ? 15.729 -4.440 -4.069 1.00 94.56 92 THR A N 1
ATOM 709 C CA . THR A 1 92 ? 15.653 -5.757 -3.415 1.00 94.56 92 THR A CA 1
ATOM 710 C C . THR A 1 92 ? 14.259 -6.375 -3.427 1.00 94.56 92 THR A C 1
ATOM 712 O O . THR A 1 92 ? 14.155 -7.595 -3.394 1.00 94.56 92 THR A O 1
ATOM 715 N N . HIS A 1 93 ? 13.195 -5.572 -3.539 1.00 96.12 93 HIS A N 1
ATOM 716 C CA . HIS A 1 93 ? 11.818 -6.069 -3.620 1.00 96.12 93 HIS A CA 1
ATOM 717 C C . HIS A 1 93 ? 11.589 -7.023 -4.799 1.00 96.12 93 HIS A C 1
ATOM 719 O O . HIS A 1 93 ? 10.793 -7.953 -4.687 1.00 96.12 93 HIS A O 1
ATOM 725 N N . LEU A 1 94 ? 12.323 -6.837 -5.903 1.00 93.62 94 LEU A N 1
ATOM 726 C CA . LEU A 1 94 ? 12.260 -7.732 -7.061 1.00 93.62 94 LEU A CA 1
ATOM 727 C C . LEU A 1 94 ? 12.598 -9.186 -6.688 1.00 93.62 94 LEU A C 1
ATOM 729 O O . LEU A 1 94 ? 12.179 -10.115 -7.369 1.00 93.62 94 LEU A O 1
ATOM 733 N N . TYR A 1 95 ? 13.325 -9.394 -5.587 1.00 87.00 95 TYR A N 1
ATOM 734 C CA . TYR A 1 95 ? 13.717 -10.701 -5.081 1.00 87.00 95 TYR A CA 1
ATOM 735 C C . TYR A 1 95 ? 12.867 -11.061 -3.855 1.00 87.00 95 TYR A C 1
ATOM 737 O O . TYR A 1 95 ? 13.039 -10.517 -2.767 1.00 87.00 95 TYR A O 1
ATOM 745 N N . GLY A 1 96 ? 11.935 -12.000 -4.030 1.00 90.50 96 GLY A N 1
ATOM 746 C CA . GLY A 1 96 ? 11.059 -12.510 -2.965 1.00 90.50 96 GLY A CA 1
ATOM 747 C C . GLY A 1 96 ? 9.660 -11.888 -2.918 1.00 90.50 96 GLY A C 1
ATOM 748 O O . GLY A 1 96 ? 8.753 -12.532 -2.401 1.00 90.50 96 GLY A O 1
ATOM 749 N N . TYR A 1 97 ? 9.460 -10.706 -3.513 1.00 95.06 97 TYR A N 1
ATOM 750 C CA . TYR A 1 97 ? 8.152 -10.034 -3.615 1.00 95.06 97 TYR A CA 1
ATOM 751 C C . TYR A 1 97 ? 7.784 -9.642 -5.056 1.00 95.06 97 TYR A C 1
ATOM 753 O O . TYR A 1 97 ? 6.913 -8.801 -5.282 1.00 95.06 97 TYR A O 1
ATOM 761 N N . GLY A 1 98 ? 8.443 -10.252 -6.041 1.00 94.75 98 GLY A N 1
ATOM 762 C CA . GLY A 1 98 ? 8.239 -9.955 -7.455 1.00 94.75 98 GLY A CA 1
ATOM 763 C C . GLY A 1 98 ? 6.771 -9.986 -7.885 1.00 94.75 98 GLY A C 1
ATOM 764 O O . GLY A 1 98 ? 5.986 -10.807 -7.410 1.00 94.75 98 GLY A O 1
ATOM 765 N N . ALA A 1 99 ? 6.417 -9.079 -8.793 1.00 95.81 99 ALA A N 1
ATOM 766 C CA . ALA A 1 99 ? 5.069 -8.840 -9.310 1.00 95.81 99 ALA A CA 1
ATOM 767 C C . ALA A 1 99 ? 4.061 -8.246 -8.307 1.00 95.81 99 ALA A C 1
ATOM 769 O O . ALA A 1 99 ? 2.874 -8.141 -8.636 1.00 95.81 99 ALA A O 1
ATOM 770 N N . THR A 1 100 ? 4.483 -7.840 -7.106 1.00 97.00 100 THR A N 1
ATOM 771 C CA . THR A 1 100 ? 3.574 -7.338 -6.064 1.00 97.00 100 THR A CA 1
ATOM 772 C C . THR A 1 100 ? 3.840 -5.906 -5.610 1.00 97.00 100 THR A C 1
ATOM 774 O O . THR A 1 100 ? 3.113 -5.413 -4.747 1.00 97.00 100 THR A O 1
ATOM 777 N N . TYR A 1 101 ? 4.781 -5.168 -6.210 1.00 97.94 101 TYR A N 1
ATOM 778 C CA . TYR A 1 101 ? 5.121 -3.820 -5.727 1.00 97.94 101 TYR A CA 1
ATOM 779 C C . TYR A 1 101 ? 3.954 -2.822 -5.829 1.00 97.94 101 TYR A C 1
ATOM 781 O O . TYR A 1 101 ? 3.822 -1.917 -5.003 1.00 97.94 101 TYR A O 1
ATOM 789 N N . TYR A 1 102 ? 3.033 -3.022 -6.781 1.00 96.12 102 TYR A N 1
ATOM 790 C CA . TYR A 1 102 ? 1.804 -2.221 -6.889 1.00 96.12 102 TYR A CA 1
ATOM 791 C C . TYR A 1 102 ? 0.947 -2.251 -5.608 1.00 96.12 102 TYR A C 1
ATOM 793 O O . TYR A 1 102 ? 0.166 -1.325 -5.362 1.00 96.12 102 TYR A O 1
ATOM 801 N N . SER A 1 103 ? 1.105 -3.290 -4.777 1.00 95.81 103 SER A N 1
ATOM 802 C CA . SER A 1 103 ? 0.374 -3.463 -3.522 1.00 95.81 103 SER A CA 1
ATOM 803 C C . SER A 1 103 ? 0.585 -2.304 -2.547 1.00 95.81 103 SER A C 1
ATOM 805 O O . SER A 1 103 ? -0.348 -1.965 -1.826 1.00 95.81 103 SER A O 1
ATOM 807 N N . TYR A 1 104 ? 1.734 -1.615 -2.560 1.00 95.19 104 TYR A N 1
ATOM 808 C CA . TYR A 1 104 ? 1.945 -0.439 -1.708 1.00 95.19 104 TYR A CA 1
ATOM 809 C C . TYR A 1 104 ? 0.948 0.682 -2.021 1.00 95.19 104 TYR A C 1
ATOM 811 O O . TYR A 1 104 ? 0.298 1.217 -1.120 1.00 95.19 104 TYR A O 1
ATOM 819 N N . LEU A 1 105 ? 0.785 1.022 -3.302 1.00 95.00 105 LEU A N 1
ATOM 820 C CA . LEU A 1 105 ? -0.170 2.042 -3.747 1.00 95.00 105 LEU A CA 1
ATOM 821 C C . LEU A 1 105 ? -1.610 1.584 -3.510 1.00 95.00 105 LEU A C 1
ATOM 823 O O . LEU A 1 105 ? -2.441 2.342 -3.010 1.00 95.00 105 LEU A O 1
ATOM 827 N N . PHE A 1 106 ? -1.882 0.321 -3.815 1.00 95.81 106 PHE A N 1
ATOM 828 C CA . PHE A 1 106 ? -3.192 -0.285 -3.647 1.00 95.81 106 PHE A CA 1
ATOM 829 C C . PHE A 1 106 ? -3.653 -0.287 -2.177 1.00 95.81 106 PHE A C 1
ATOM 831 O O . PHE A 1 106 ? -4.719 0.238 -1.845 1.00 95.81 106 PHE A O 1
ATOM 838 N N . CYS A 1 107 ? -2.809 -0.768 -1.263 1.00 95.25 107 CYS A N 1
ATOM 839 C CA . CYS A 1 107 ? -3.070 -0.771 0.175 1.00 95.25 107 CYS A CA 1
ATOM 840 C C . CYS A 1 107 ? -3.173 0.647 0.748 1.00 95.25 107 CYS A C 1
ATOM 842 O O . CYS A 1 107 ? -3.988 0.878 1.641 1.00 95.25 107 CYS A O 1
ATOM 844 N N . ARG A 1 108 ? -2.416 1.623 0.224 1.00 94.56 108 ARG A N 1
ATOM 845 C CA . ARG A 1 108 ? -2.566 3.039 0.606 1.00 94.56 108 ARG A CA 1
ATOM 846 C C . ARG A 1 108 ? -3.949 3.586 0.253 1.00 94.56 108 ARG A C 1
ATOM 848 O O . ARG A 1 108 ? -4.556 4.256 1.092 1.00 94.56 108 ARG A O 1
ATOM 855 N N . ALA A 1 109 ? -4.463 3.287 -0.941 1.00 95.88 109 ALA A N 1
ATOM 856 C CA . ALA A 1 109 ? -5.808 3.694 -1.353 1.00 95.88 109 ALA A CA 1
ATOM 857 C C . ALA A 1 109 ? -6.887 3.072 -0.447 1.00 95.88 109 ALA A C 1
ATOM 859 O O . ALA A 1 109 ? -7.772 3.778 0.046 1.00 95.88 109 ALA A O 1
ATOM 860 N N . ILE A 1 110 ? -6.766 1.774 -0.142 1.00 96.81 110 ILE A N 1
ATOM 861 C CA . ILE A 1 110 ? -7.663 1.072 0.791 1.00 96.81 110 ILE A CA 1
ATOM 862 C C . ILE A 1 110 ? -7.597 1.694 2.187 1.00 96.81 110 ILE A C 1
ATOM 864 O O . ILE A 1 110 ? -8.627 2.065 2.749 1.00 96.81 110 ILE A O 1
ATOM 868 N N . ALA A 1 111 ? -6.397 1.863 2.744 1.00 95.94 111 ALA A N 1
ATOM 869 C CA . ALA A 1 111 ? -6.208 2.420 4.079 1.00 95.94 111 ALA A CA 1
ATOM 870 C C . ALA A 1 111 ? -6.784 3.839 4.192 1.00 95.94 111 ALA A C 1
ATOM 872 O O . ALA A 1 111 ? -7.418 4.166 5.198 1.00 95.94 111 ALA A O 1
ATOM 873 N N . LYS A 1 112 ? -6.623 4.670 3.151 1.00 94.62 112 LYS A N 1
ATOM 874 C CA . LYS A 1 112 ? -7.249 5.997 3.067 1.00 94.62 112 LYS A CA 1
ATOM 875 C C . LYS A 1 112 ? -8.772 5.889 3.096 1.00 94.62 112 LYS A C 1
ATOM 877 O O . LYS A 1 112 ? -9.411 6.604 3.866 1.00 94.62 112 LYS A O 1
ATOM 882 N N . LYS A 1 113 ? -9.359 5.009 2.280 1.00 96.50 113 LYS A N 1
ATOM 883 C CA . LYS A 1 113 ? -10.815 4.820 2.226 1.00 96.50 113 LYS A CA 1
ATOM 884 C C . LYS A 1 113 ? -11.370 4.344 3.569 1.00 96.50 113 LYS A C 1
ATOM 886 O O . LYS A 1 113 ? -12.360 4.906 4.037 1.00 96.50 113 LYS A O 1
ATOM 891 N N . VAL A 1 114 ? -10.713 3.378 4.212 1.00 96.94 114 VAL A N 1
ATOM 892 C CA . VAL A 1 114 ? -11.079 2.888 5.551 1.00 96.94 114 VAL A CA 1
ATOM 893 C C . VAL A 1 114 ? -11.007 4.011 6.577 1.00 96.94 114 VAL A C 1
ATOM 895 O O . VAL A 1 114 ? -11.972 4.218 7.305 1.00 96.94 114 VAL A O 1
ATOM 898 N N . TRP A 1 115 ? -9.919 4.785 6.593 1.00 96.12 115 TRP A N 1
ATOM 899 C CA . TRP A 1 115 ? -9.779 5.927 7.496 1.00 96.12 115 TRP A CA 1
ATOM 900 C C . TRP A 1 115 ? -10.918 6.936 7.334 1.00 96.12 115 TRP A C 1
ATOM 902 O O . TRP A 1 115 ? -11.609 7.217 8.309 1.00 96.12 115 TRP A O 1
ATOM 912 N N . LYS A 1 116 ? -11.156 7.423 6.109 1.00 95.12 116 LYS A N 1
ATOM 913 C CA . LYS A 1 116 ? -12.218 8.405 5.830 1.00 95.12 116 LYS A CA 1
ATOM 914 C C . LYS A 1 116 ? -13.606 7.902 6.223 1.00 95.12 116 LYS A C 1
ATOM 916 O O . LYS A 1 116 ? -14.438 8.672 6.680 1.00 95.12 116 LYS A O 1
ATOM 921 N N . THR A 1 117 ? -13.856 6.607 6.045 1.00 95.31 117 THR A N 1
ATOM 922 C CA . THR A 1 117 ? -15.182 6.031 6.298 1.00 95.31 117 THR A CA 1
ATOM 923 C C . THR A 1 117 ? -15.413 5.742 7.782 1.00 95.31 117 THR A C 1
ATOM 925 O O . THR A 1 117 ? -16.510 5.978 8.273 1.00 95.31 117 THR A O 1
ATOM 928 N N . LEU A 1 118 ? -14.409 5.219 8.497 1.00 96.56 118 LEU A N 1
ATOM 929 C CA . LEU A 1 118 ? -14.591 4.715 9.864 1.00 96.56 118 LEU A CA 1
ATOM 930 C C . LEU A 1 118 ? -14.054 5.644 10.955 1.00 96.56 118 LEU A C 1
ATOM 932 O O . LEU A 1 118 ? -14.653 5.719 12.020 1.00 96.56 118 LEU A O 1
ATOM 936 N N . PHE A 1 119 ? -12.920 6.306 10.727 1.00 96.88 119 PHE A N 1
ATOM 937 C CA . PHE A 1 119 ? -12.133 6.912 11.809 1.00 96.88 119 PHE A CA 1
ATOM 938 C C . PHE A 1 119 ? -11.973 8.428 11.6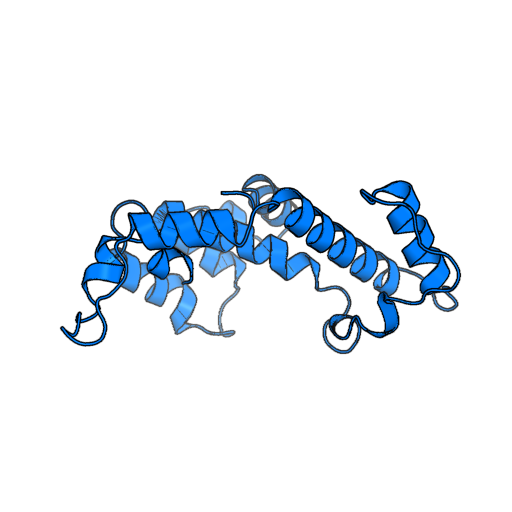86 1.00 96.88 119 PHE A C 1
ATOM 940 O O . PHE A 1 119 ? -11.747 9.092 12.688 1.00 96.88 119 PHE A O 1
ATOM 947 N N . GLU A 1 120 ? -12.105 9.002 10.490 1.00 94.50 120 GLU A N 1
ATOM 948 C CA . GLU A 1 120 ? -12.024 10.455 10.294 1.00 94.50 120 GLU A CA 1
ATOM 949 C C . GLU A 1 120 ? -13.079 11.241 11.099 1.00 94.50 120 GLU A C 1
ATOM 951 O O . GLU A 1 120 ? -12.696 12.246 11.700 1.00 94.50 120 GLU A O 1
ATOM 956 N N . PRO A 1 121 ? -14.355 10.800 11.211 1.00 94.31 121 PRO A N 1
ATOM 957 C CA . PRO A 1 121 ? -15.348 11.516 12.017 1.00 94.31 121 PRO A CA 1
ATOM 958 C C . PRO A 1 121 ? -15.013 11.536 13.513 1.00 94.31 121 PRO A C 1
ATOM 960 O O . PRO A 1 121 ? -15.185 12.554 14.180 1.00 94.31 121 PRO A O 1
ATOM 963 N N . ASN A 1 122 ? -14.543 10.406 14.044 1.00 96.25 122 ASN A N 1
ATOM 964 C CA . ASN A 1 122 ? -14.090 10.280 15.421 1.00 96.25 122 ASN A CA 1
ATOM 965 C C . ASN A 1 122 ? -13.035 9.163 15.526 1.00 96.25 122 ASN A C 1
ATOM 967 O O . ASN A 1 122 ? -13.389 7.982 15.581 1.00 96.25 122 ASN A O 1
ATOM 971 N N . PRO A 1 123 ? -11.740 9.504 15.605 1.00 96.06 123 PRO A N 1
ATOM 972 C CA . PRO A 1 123 ? -10.676 8.506 15.599 1.00 96.06 123 PRO A CA 1
ATOM 973 C C . PRO A 1 123 ? -10.609 7.702 16.898 1.00 96.06 123 PRO A C 1
ATOM 975 O O . PRO A 1 123 ? -9.966 6.664 16.926 1.00 96.06 123 PRO A O 1
ATOM 978 N N . LEU A 1 124 ? -11.263 8.146 17.975 1.00 96.19 124 LEU A N 1
ATOM 979 C CA . LEU A 1 124 ? -11.299 7.432 19.254 1.00 96.19 124 LEU A CA 1
ATOM 980 C C . LEU A 1 124 ? -12.627 6.692 19.483 1.00 96.19 124 LEU A C 1
ATOM 982 O O . LEU A 1 124 ? -12.903 6.255 20.601 1.00 96.19 124 LEU A O 1
ATOM 986 N N . ASP A 1 125 ? -13.459 6.541 18.447 1.00 97.50 125 ASP A N 1
ATOM 987 C CA . ASP A 1 125 ? -14.709 5.792 18.550 1.00 97.50 125 ASP A CA 1
ATOM 988 C C . ASP A 1 125 ? -14.448 4.292 18.773 1.00 97.50 125 ASP A C 1
ATOM 990 O O . ASP A 1 125 ? -13.928 3.575 17.911 1.00 97.50 125 ASP A O 1
ATOM 994 N N . ARG A 1 126 ? -14.871 3.801 19.945 1.00 97.31 126 ARG A N 1
ATOM 995 C CA . ARG A 1 126 ? -14.801 2.385 20.316 1.00 97.31 126 ARG A CA 1
ATOM 996 C C . ARG A 1 126 ? -15.567 1.498 19.338 1.00 97.31 126 ARG A C 1
ATOM 998 O O . ARG A 1 126 ? -15.066 0.431 19.001 1.00 97.31 126 ARG A O 1
ATOM 1005 N N . ASN A 1 127 ? -16.748 1.912 18.882 1.00 98.06 127 ASN A N 1
ATOM 1006 C CA . ASN A 1 127 ? -17.573 1.094 17.993 1.00 98.06 127 ASN A CA 1
ATOM 1007 C C . ASN A 1 127 ? -16.917 0.941 16.617 1.00 98.06 127 ASN A C 1
ATOM 1009 O O . ASN A 1 127 ? -16.937 -0.151 16.050 1.00 98.06 127 ASN A O 1
ATOM 1013 N N . ALA A 1 128 ? -16.277 1.997 16.104 1.00 97.25 128 ALA A N 1
ATOM 1014 C CA . ALA A 1 128 ? -15.492 1.926 14.872 1.00 97.25 128 ALA A CA 1
ATOM 1015 C C . ALA A 1 128 ? -14.296 0.968 15.015 1.00 97.25 128 ALA A C 1
ATOM 1017 O O . ALA A 1 128 ? -14.036 0.155 14.124 1.00 97.25 128 ALA A O 1
ATOM 1018 N N . GLY A 1 129 ? -13.602 1.019 16.158 1.00 97.75 129 GLY A N 1
ATOM 1019 C CA . GLY A 1 129 ? -12.513 0.098 16.488 1.00 97.75 129 GLY A CA 1
ATOM 1020 C C . GLY A 1 129 ? -12.963 -1.363 16.575 1.00 97.75 129 GLY A C 1
ATOM 1021 O O . GLY A 1 129 ? -12.350 -2.226 15.945 1.00 97.75 129 GLY A O 1
ATOM 1022 N N . GLU A 1 130 ? -14.055 -1.645 17.294 1.00 98.31 130 GLU A N 1
ATOM 1023 C CA . GLU A 1 130 ? -14.620 -2.998 17.379 1.00 98.31 130 GLU A CA 1
ATOM 1024 C C . GLU A 1 130 ? -15.094 -3.485 16.008 1.00 98.31 130 GLU A C 1
ATOM 1026 O O . GLU A 1 130 ? -14.764 -4.604 15.629 1.00 98.31 130 GLU A O 1
ATOM 1031 N N . LYS A 1 131 ? -15.756 -2.643 15.201 1.00 97.69 131 LYS A N 1
ATOM 1032 C CA . LYS A 1 131 ? -16.123 -3.013 13.826 1.00 97.69 131 LYS A CA 1
ATOM 1033 C C . LYS A 1 131 ? -14.891 -3.421 13.014 1.00 97.69 131 LYS A C 1
ATOM 1035 O O . LYS A 1 131 ? -14.904 -4.461 12.365 1.00 97.69 131 LYS A O 1
ATOM 1040 N N . PHE A 1 132 ? -13.811 -2.641 13.056 1.00 98.06 132 PHE A N 1
ATOM 1041 C CA . PHE A 1 132 ? -12.591 -2.970 12.314 1.00 98.06 132 PHE A CA 1
ATOM 1042 C C . PHE A 1 132 ? -11.938 -4.277 12.790 1.00 98.06 132 PHE A C 1
ATOM 1044 O O . PHE A 1 132 ? -11.476 -5.080 11.977 1.00 98.06 132 PHE A O 1
ATOM 1051 N N . LYS A 1 133 ? -11.944 -4.529 14.102 1.00 98.12 133 LYS A N 1
ATOM 1052 C CA . LYS A 1 133 ? -11.463 -5.784 14.687 1.00 98.12 133 LYS A CA 1
ATOM 1053 C C . LYS A 1 133 ? -12.311 -6.984 14.258 1.00 98.12 133 LYS A C 1
ATOM 1055 O O . LYS A 1 133 ? -11.749 -7.998 13.846 1.00 98.12 133 LYS A O 1
ATOM 1060 N N . GLU A 1 134 ? -13.632 -6.863 14.348 1.00 97.88 134 GLU A N 1
ATOM 1061 C CA . GLU A 1 134 ? -14.581 -7.944 14.075 1.00 97.88 134 GLU A CA 1
ATOM 1062 C C . GLU A 1 134 ? -14.739 -8.254 12.582 1.00 97.88 134 GLU A C 1
ATOM 1064 O O . GLU A 1 134 ? -14.998 -9.403 12.229 1.00 97.88 134 GLU A O 1
ATOM 1069 N N . GLU A 1 135 ? -14.556 -7.269 11.701 1.00 97.00 135 GLU A N 1
ATOM 1070 C CA . GLU A 1 135 ? -14.673 -7.462 10.249 1.00 97.00 135 GLU A CA 1
ATOM 1071 C C . GLU A 1 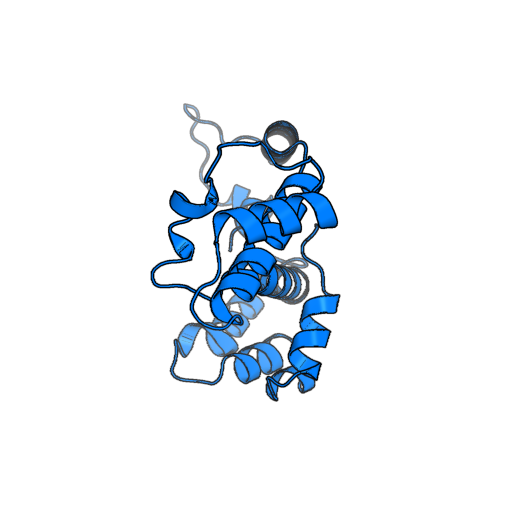135 ? -13.346 -7.823 9.572 1.00 97.00 135 GLU A C 1
ATOM 1073 O O . GLU A 1 135 ? -13.360 -8.533 8.567 1.00 97.00 135 GLU A O 1
ATOM 1078 N N . VAL A 1 136 ? -12.205 -7.373 10.113 1.00 97.31 136 VAL A N 1
ATOM 1079 C CA . VAL A 1 136 ? -10.890 -7.535 9.466 1.00 97.31 136 VAL A CA 1
ATOM 1080 C C . VAL A 1 136 ? -9.881 -8.241 10.369 1.00 97.31 136 VAL A C 1
ATOM 1082 O O . VAL A 1 136 ? -9.434 -9.342 10.056 1.00 97.31 136 VAL A O 1
ATOM 1085 N N . LEU A 1 137 ? -9.495 -7.628 11.493 1.00 97.75 137 LEU A N 1
ATOM 1086 C CA . LEU A 1 137 ? -8.266 -8.030 12.195 1.00 97.75 137 LEU A CA 1
ATOM 1087 C C . LEU A 1 137 ? -8.328 -9.434 12.807 1.00 97.75 137 LEU A C 1
ATOM 1089 O O . LEU A 1 137 ? -7.314 -10.129 12.820 1.00 97.75 137 LEU A O 1
ATOM 1093 N N . LYS A 1 138 ? -9.489 -9.862 13.319 1.00 97.94 138 LYS A N 1
ATOM 1094 C CA . LYS A 1 138 ? -9.599 -11.128 14.064 1.00 97.94 138 LYS A CA 1
ATOM 1095 C C . LYS A 1 138 ? -9.335 -12.378 13.224 1.00 97.94 138 LYS A C 1
ATOM 1097 O O . LYS A 1 138 ? -9.073 -13.436 13.784 1.00 97.94 138 LYS A O 1
ATOM 1102 N N . TYR A 1 139 ? -9.442 -12.273 11.902 1.00 97.69 139 TYR A N 1
ATOM 1103 C CA . TYR A 1 139 ? -9.381 -13.426 11.009 1.00 97.69 139 TYR A CA 1
ATOM 1104 C C . TYR A 1 139 ? -7.959 -13.767 10.553 1.00 97.69 139 TYR A C 1
ATOM 1106 O O . TYR A 1 139 ? -7.709 -14.905 10.159 1.00 97.69 139 TYR A O 1
ATOM 1114 N N . GLY A 1 140 ? -7.027 -12.807 10.567 1.00 96.06 140 GLY A N 1
ATOM 1115 C CA . GLY A 1 140 ? -5.732 -12.980 9.904 1.00 96.06 140 GLY A CA 1
ATOM 1116 C C . GLY A 1 140 ? -5.919 -13.405 8.440 1.00 96.06 140 GLY A C 1
ATOM 1117 O O . GLY A 1 140 ? -6.678 -12.778 7.710 1.00 96.06 140 GLY A O 1
ATOM 1118 N N . GLY A 1 141 ? -5.268 -14.498 8.029 1.00 96.62 141 GLY A N 1
ATOM 1119 C CA . GLY A 1 141 ? -5.449 -15.106 6.701 1.00 96.62 141 GLY A CA 1
ATOM 1120 C C . GLY A 1 141 ? -6.599 -16.120 6.595 1.00 96.62 141 GLY A C 1
ATOM 1121 O O . GLY A 1 141 ? -6.685 -16.822 5.598 1.00 96.62 141 GLY A O 1
ATOM 1122 N N . GLY A 1 142 ? -7.444 -16.259 7.623 1.00 97.69 142 GLY A N 1
ATOM 1123 C CA . GLY A 1 142 ? -8.496 -17.284 7.694 1.00 97.69 142 GLY A CA 1
ATOM 1124 C C . GLY A 1 142 ? -9.828 -16.922 7.026 1.00 97.69 142 GLY A C 1
ATOM 1125 O O . GLY A 1 142 ? -10.776 -17.697 7.121 1.00 97.69 142 GLY A O 1
ATOM 1126 N N . LYS A 1 143 ? -9.934 -15.748 6.398 1.00 97.44 143 LYS A N 1
ATOM 1127 C CA . LYS A 1 143 ? -11.106 -15.309 5.625 1.00 97.44 143 LYS A CA 1
ATOM 1128 C C . LYS A 1 143 ? -10.630 -14.535 4.394 1.00 97.44 143 LYS A C 1
ATOM 1130 O O . LYS A 1 143 ? -9.516 -14.012 4.383 1.00 97.44 143 LYS A O 1
ATOM 1135 N N . GLU A 1 144 ? -11.476 -14.458 3.373 1.00 97.81 144 GLU A N 1
ATOM 1136 C CA . GLU A 1 144 ? -11.153 -13.758 2.133 1.00 97.81 144 GLU A CA 1
ATOM 1137 C C . GLU A 1 144 ? -11.018 -12.236 2.352 1.00 97.81 144 GLU A C 1
ATOM 1139 O O . GLU A 1 144 ? -11.967 -11.595 2.822 1.00 97.81 144 GLU A O 1
ATOM 1144 N N . PRO A 1 145 ? -9.869 -11.615 2.005 1.00 97.19 145 PRO A N 1
ATOM 1145 C CA . PRO A 1 145 ? -9.626 -10.190 2.259 1.00 97.19 145 PRO A CA 1
ATOM 1146 C C . PRO A 1 145 ? -10.639 -9.258 1.584 1.00 97.19 145 PRO A C 1
ATOM 1148 O O . PRO A 1 145 ? -10.998 -8.212 2.126 1.00 97.19 145 PRO A O 1
ATOM 1151 N N . TRP A 1 146 ? -11.122 -9.640 0.404 1.00 97.81 146 TRP A N 1
ATOM 1152 C CA . TRP A 1 146 ? -12.118 -8.881 -0.345 1.00 97.81 146 TRP A CA 1
ATOM 1153 C C . TRP A 1 146 ? -13.488 -8.878 0.331 1.00 97.81 146 TRP A C 1
ATOM 1155 O O . TRP A 1 146 ? -14.134 -7.831 0.402 1.00 97.81 146 TRP A O 1
ATOM 1165 N N . GLU A 1 147 ? -13.899 -10.011 0.906 1.00 97.94 147 GLU A N 1
ATOM 1166 C CA . GLU A 1 147 ? -15.116 -10.095 1.716 1.00 97.94 147 GLU A CA 1
ATOM 1167 C C . GLU A 1 147 ? -14.999 -9.254 2.988 1.00 97.94 147 GLU A C 1
ATOM 1169 O O . GLU A 1 147 ? -15.938 -8.538 3.340 1.00 97.94 147 GLU A O 1
ATOM 1174 N N . MET A 1 148 ? -13.842 -9.298 3.665 1.00 98.31 148 MET A N 1
ATOM 1175 C CA . MET A 1 148 ? -13.582 -8.445 4.831 1.00 98.31 148 MET A CA 1
ATOM 1176 C C . MET A 1 148 ? -13.721 -6.964 4.475 1.00 98.31 148 MET A C 1
ATOM 1178 O O . MET A 1 148 ? -14.377 -6.207 5.190 1.00 98.31 148 MET A O 1
ATOM 1182 N N . LEU A 1 149 ? -13.117 -6.540 3.361 1.00 97.62 149 LEU A N 1
ATOM 1183 C CA . LEU A 1 149 ? -13.151 -5.146 2.935 1.00 97.62 149 LEU A CA 1
ATOM 1184 C C . LEU A 1 149 ? -14.566 -4.706 2.533 1.00 97.62 149 LEU A C 1
ATOM 1186 O O . LEU A 1 149 ? -14.996 -3.613 2.912 1.00 97.62 149 LEU A O 1
ATOM 1190 N N . GLY A 1 150 ? -15.293 -5.558 1.805 1.00 97.38 150 GLY A N 1
ATOM 1191 C CA . GLY A 1 150 ? -16.682 -5.312 1.422 1.00 97.38 150 GLY A CA 1
ATOM 1192 C C . GLY A 1 150 ? -17.605 -5.168 2.632 1.00 97.38 150 GLY A C 1
ATOM 1193 O O . GLY A 1 150 ? -18.377 -4.211 2.696 1.00 97.38 150 GLY A O 1
ATOM 1194 N N . GLY A 1 151 ? -17.470 -6.048 3.630 1.00 96.69 151 GLY A N 1
ATOM 1195 C CA . GLY A 1 151 ? -18.215 -5.966 4.891 1.00 96.69 151 GLY A CA 1
ATOM 1196 C C . GLY A 1 151 ? -17.858 -4.727 5.717 1.00 96.69 151 GLY A C 1
ATOM 1197 O O . GLY A 1 151 ? -18.738 -3.993 6.168 1.00 96.69 151 GLY A O 1
ATOM 1198 N N . LEU A 1 152 ? -16.566 -4.416 5.851 1.00 97.81 152 LEU A N 1
ATOM 1199 C CA . LEU A 1 152 ? -16.102 -3.259 6.619 1.00 97.81 152 LEU A CA 1
ATOM 1200 C C . LEU A 1 152 ? -16.661 -1.936 6.076 1.00 97.81 152 LEU A C 1
ATOM 1202 O O . LEU A 1 152 ? -17.148 -1.098 6.843 1.00 97.81 152 LEU A O 1
ATOM 1206 N N . LEU A 1 153 ? -16.568 -1.746 4.757 1.00 96.88 153 LEU A N 1
ATOM 1207 C CA . LEU A 1 153 ? -16.964 -0.512 4.078 1.00 96.88 153 LEU A CA 1
ATOM 1208 C C . LEU A 1 153 ? -18.447 -0.484 3.686 1.00 96.88 153 LEU A C 1
ATOM 1210 O O . LEU A 1 153 ? -18.911 0.554 3.218 1.00 96.88 153 LEU A O 1
ATOM 1214 N N . ASN A 1 154 ? -19.182 -1.582 3.895 1.00 96.06 154 ASN A N 1
ATOM 1215 C CA . ASN A 1 154 ? -20.541 -1.791 3.391 1.00 96.06 154 ASN A CA 1
ATOM 1216 C C . ASN A 1 154 ? -20.634 -1.612 1.858 1.00 96.06 154 ASN A C 1
ATOM 1218 O O . ASN A 1 154 ? -21.554 -0.968 1.357 1.00 96.06 154 ASN A O 1
ATOM 1222 N N . ILE A 1 155 ? -19.658 -2.152 1.119 1.00 96.62 155 ILE A N 1
ATOM 1223 C CA . ILE A 1 155 ? -19.585 -2.115 -0.351 1.00 96.62 155 ILE A CA 1
ATOM 1224 C C . ILE A 1 155 ? -19.540 -3.568 -0.853 1.00 96.62 155 ILE A C 1
ATOM 1226 O O . ILE A 1 155 ? -18.448 -4.130 -0.996 1.00 96.62 155 ILE A O 1
ATOM 1230 N N . PRO A 1 156 ? -20.696 -4.222 -1.065 1.00 95.50 156 PRO A N 1
ATOM 1231 C CA . PRO A 1 156 ? -20.754 -5.646 -1.402 1.00 95.50 156 PRO A CA 1
ATOM 1232 C C . PRO A 1 156 ? -20.060 -5.983 -2.728 1.00 95.50 156 PRO A C 1
ATOM 1234 O O . PRO A 1 156 ? -19.568 -7.094 -2.895 1.00 95.50 156 PRO A O 1
ATOM 1237 N N . GLU A 1 157 ? -19.947 -5.025 -3.648 1.00 95.62 157 GLU A N 1
ATOM 1238 C CA . GLU A 1 157 ? -19.260 -5.190 -4.931 1.00 95.62 157 GLU A CA 1
ATOM 1239 C C . GLU A 1 157 ? -17.767 -5.508 -4.771 1.00 95.62 157 GLU A C 1
ATOM 1241 O O . GLU A 1 157 ? -17.168 -6.096 -5.668 1.00 95.62 157 GLU A O 1
ATOM 1246 N N . LEU A 1 158 ? -17.157 -5.150 -3.633 1.00 97.00 158 LEU A N 1
ATOM 1247 C CA . LEU A 1 158 ? -15.760 -5.488 -3.353 1.00 97.00 158 LEU A CA 1
ATOM 1248 C C . LEU A 1 158 ? -15.568 -6.972 -3.048 1.00 97.00 158 LEU A C 1
ATOM 1250 O O . LEU A 1 158 ? -14.492 -7.490 -3.328 1.00 97.00 158 LEU A O 1
ATOM 1254 N N . ALA A 1 159 ? -16.585 -7.657 -2.512 1.00 96.81 159 ALA A N 1
ATOM 1255 C CA . ALA A 1 159 ? -16.464 -9.037 -2.040 1.00 96.81 159 ALA A CA 1
ATOM 1256 C C . ALA A 1 159 ? -16.099 -10.027 -3.157 1.00 96.81 159 ALA A C 1
ATOM 1258 O O . ALA A 1 159 ? -15.490 -11.055 -2.884 1.00 96.81 159 ALA A O 1
ATOM 1259 N N . ALA A 1 160 ? -16.417 -9.699 -4.413 1.00 95.75 160 ALA A N 1
ATOM 1260 C CA . ALA A 1 160 ? -16.078 -10.526 -5.567 1.00 95.75 160 ALA A CA 1
ATOM 1261 C C . ALA A 1 160 ? -14.565 -10.610 -5.841 1.00 95.75 160 ALA A C 1
ATOM 1263 O O . ALA A 1 160 ? -14.129 -11.546 -6.505 1.00 95.75 160 ALA A O 1
ATOM 1264 N N . GLY A 1 161 ? -13.774 -9.625 -5.391 1.00 95.81 161 GLY A N 1
ATOM 1265 C CA . GLY A 1 161 ? -12.324 -9.587 -5.615 1.00 95.81 161 GLY A CA 1
ATOM 1266 C C . GLY A 1 161 ? -11.894 -9.609 -7.085 1.00 95.81 161 GLY A C 1
ATOM 1267 O O . GLY A 1 161 ? -10.758 -9.959 -7.399 1.00 95.81 161 GLY A O 1
ATOM 1268 N N . ASP A 1 162 ? -12.807 -9.265 -7.992 1.00 97.00 162 ASP A N 1
ATOM 1269 C CA . ASP A 1 162 ? -12.604 -9.346 -9.429 1.00 97.00 162 ASP A CA 1
ATOM 1270 C C . ASP A 1 162 ? -11.983 -8.057 -9.998 1.00 97.00 162 ASP A C 1
ATOM 1272 O O . ASP A 1 162 ? -11.619 -7.109 -9.292 1.00 97.00 162 ASP A O 1
ATOM 1276 N N . ARG A 1 163 ? -11.885 -7.991 -11.329 1.00 96.50 163 ARG A N 1
ATOM 1277 C CA . ARG A 1 163 ? -11.402 -6.797 -12.031 1.00 96.50 163 ARG A CA 1
ATOM 1278 C C . ARG A 1 163 ? -12.189 -5.533 -11.657 1.00 96.50 163 ARG A C 1
ATOM 1280 O O . ARG A 1 163 ? -11.589 -4.464 -11.573 1.00 96.50 163 ARG A O 1
ATOM 1287 N N . LYS A 1 164 ? -13.503 -5.623 -11.428 1.00 96.69 164 LYS A N 1
ATOM 1288 C CA . LYS A 1 164 ? -14.321 -4.457 -11.065 1.00 96.69 164 LYS A CA 1
ATOM 1289 C C . LYS A 1 164 ? -14.006 -3.994 -9.648 1.00 96.69 164 LYS A C 1
ATOM 1291 O O . LYS A 1 164 ? -13.923 -2.787 -9.428 1.00 96.69 164 LYS A O 1
ATOM 1296 N N . ALA A 1 165 ? -13.783 -4.921 -8.716 1.00 96.81 165 ALA A N 1
ATOM 1297 C CA . ALA A 1 165 ? -13.328 -4.593 -7.367 1.00 96.81 165 ALA A CA 1
ATOM 1298 C C . ALA A 1 165 ? -11.968 -3.870 -7.400 1.00 96.81 165 ALA A C 1
ATOM 1300 O O . ALA A 1 165 ? -11.808 -2.818 -6.778 1.00 96.81 165 ALA A O 1
ATOM 1301 N N . MET A 1 166 ? -11.025 -4.359 -8.213 1.00 95.88 166 MET A N 1
ATOM 1302 C CA . MET A 1 166 ? -9.732 -3.699 -8.441 1.00 95.88 166 MET A CA 1
ATOM 1303 C C . MET A 1 166 ? -9.883 -2.288 -9.030 1.00 95.88 166 MET A C 1
ATOM 1305 O O . MET A 1 166 ? -9.297 -1.334 -8.516 1.00 95.88 166 MET A O 1
ATOM 1309 N N . GLU A 1 167 ? -10.699 -2.126 -10.076 1.00 95.44 167 GLU A N 1
ATOM 1310 C CA . GLU A 1 167 ? -10.976 -0.823 -10.698 1.00 95.44 167 GLU A CA 1
ATOM 1311 C C . GLU A 1 167 ? -11.657 0.151 -9.724 1.00 95.44 167 GLU A C 1
ATOM 1313 O O . GLU A 1 167 ? -11.384 1.353 -9.750 1.00 95.44 167 GLU A O 1
ATOM 1318 N N . LEU A 1 168 ? -12.531 -0.350 -8.847 1.00 96.00 168 LEU A N 1
ATOM 1319 C CA . LEU A 1 168 ? -13.198 0.454 -7.829 1.00 96.00 168 LEU A CA 1
ATOM 1320 C C . LEU A 1 168 ? -12.200 1.011 -6.810 1.00 96.00 168 LEU A C 1
ATOM 1322 O O . LEU A 1 168 ? -12.230 2.213 -6.542 1.00 96.00 168 LEU A O 1
ATOM 1326 N N . VAL A 1 169 ? -11.297 0.174 -6.289 1.00 96.12 169 VAL A N 1
ATOM 1327 C CA . VAL A 1 169 ? -10.226 0.623 -5.383 1.00 96.12 169 VAL A CA 1
ATOM 1328 C C . VAL A 1 169 ? -9.301 1.615 -6.089 1.00 96.12 169 VAL A C 1
ATOM 1330 O O . VAL A 1 169 ? -8.949 2.646 -5.514 1.00 96.12 169 VAL A O 1
ATOM 1333 N N . GLY A 1 170 ? -8.960 1.362 -7.357 1.00 92.88 170 GLY A N 1
ATOM 1334 C CA . GLY A 1 170 ? -8.122 2.255 -8.162 1.00 92.88 170 GLY A CA 1
ATOM 1335 C C . GLY A 1 170 ? -8.675 3.682 -8.281 1.00 92.88 170 GLY A C 1
ATOM 1336 O O . GLY A 1 170 ? -7.905 4.639 -8.322 1.00 92.88 170 GLY A O 1
ATOM 1337 N N . LYS A 1 171 ? -10.003 3.854 -8.246 1.00 93.88 171 LYS A N 1
ATOM 1338 C CA . LYS A 1 171 ? -10.664 5.173 -8.279 1.00 93.88 171 LYS A CA 1
ATOM 1339 C C . LYS A 1 171 ? -10.567 5.954 -6.965 1.00 93.88 171 LYS A C 1
ATOM 1341 O O . LYS A 1 171 ? -10.890 7.138 -6.952 1.00 93.88 171 LYS A O 1
ATOM 1346 N N . TRP A 1 172 ? -10.161 5.336 -5.855 1.00 94.25 172 TRP A N 1
ATOM 1347 C CA . TRP A 1 172 ? -10.085 6.024 -4.557 1.00 94.25 172 TRP A CA 1
ATOM 1348 C C . TRP A 1 172 ? -8.874 6.956 -4.431 1.00 94.25 172 TRP A C 1
ATOM 1350 O O . TRP A 1 172 ? -8.907 7.887 -3.621 1.00 94.25 172 TRP A O 1
ATOM 1360 N N . GLY A 1 173 ? -7.839 6.735 -5.249 1.00 85.62 173 GLY A N 1
ATOM 1361 C CA . GLY A 1 173 ? -6.611 7.528 -5.262 1.00 85.62 173 GLY A CA 1
ATOM 1362 C C . GLY A 1 173 ? -5.730 7.343 -4.018 1.00 85.62 173 GLY A C 1
ATOM 1363 O O . GLY A 1 173 ? -6.156 6.832 -2.982 1.00 85.62 173 GLY A O 1
ATOM 1364 N N . VAL A 1 174 ? -4.470 7.776 -4.128 1.00 78.31 174 VAL A N 1
ATOM 1365 C CA . VAL A 1 174 ? -3.437 7.624 -3.077 1.00 78.31 174 VAL A CA 1
ATOM 1366 C C . VAL A 1 174 ? -2.975 8.942 -2.448 1.00 78.31 174 VAL A C 1
ATOM 1368 O O . VAL A 1 174 ? -2.303 8.920 -1.412 1.00 78.31 174 VAL A O 1
ATOM 1371 N N . GLU A 1 175 ? -3.320 10.076 -3.060 1.00 68.88 175 GLU A N 1
ATOM 1372 C CA . GLU A 1 175 ? -2.998 11.422 -2.564 1.00 68.88 175 GLU A CA 1
ATOM 1373 C C . GLU A 1 175 ? -3.912 11.804 -1.393 1.00 68.88 175 GLU A C 1
ATOM 1375 O O . GLU A 1 175 ? -4.876 11.090 -1.128 1.00 68.88 175 GLU A O 1
ATOM 1380 N N . GLN A 1 176 ? -3.601 12.857 -0.630 1.00 56.00 176 GLN A N 1
ATOM 1381 C CA . GLN A 1 176 ? -4.361 13.222 0.581 1.00 56.00 176 GLN A CA 1
ATOM 1382 C C . GLN A 1 176 ? -5.720 13.844 0.231 1.00 56.00 176 GLN A C 1
ATOM 1384 O O . GLN A 1 176 ? -5.730 14.832 -0.521 1.00 56.00 176 GLN A O 1
#

Foldseek 3Di:
DVVLVLDQVSQVVDDADPVHGDDHSVVVVVVVCVVCVCVVLVVLVLVLVLVLLQPVVVDDPPDDSLVVSQVSCCPRNPDHDDPPDDCCVVVCCCPPPGNCSCVVFLVLLLVVLLCVQQQVVPVPDPVSVVLLCVLPVVQVPNDDRQSSSCSSNVNVVSNVVDPVVSVVSVVSGNDD

InterPro domains:
  IPR001567 Peptidase M3A/M3B catalytic domain [PF01432] (1-166)
  IPR024077 Neurolysin/Thimet oligopeptidase, domain 2 [G3DSA:1.10.1370.10] (1-156)
  IPR045090 Peptidase M3A/M3B [PTHR11804] (1-150)

Organism: NCBI:txid1051891

Sequence (176 aa):
MERFLASPAVLSLFPSSPSAPIPSYADLMRHIRETQPLPAIESHTQILMALLDQVYHSSPSGLSTTAELHKLQDTIGLFPSVPNTAWQTHFTHLYGYGATYYSYLFCRAIAKKVWKTLFEPNPLDRNAGEKFKEEVLKYGGGKEPWEMLGGLLNIPELAAGDRKAMELVGKWGVEQ

Secondary structure (DSSP, 8-state):
-GGGGG-HHHHTTSPPBTTBPPPPHHHHHHHHHHH-S-HHHHHHHHHHHHHHHHHHHHSPTT--HHHHHHHHHHHH-SSPPPTT--GGGG-GGGTTSTT-TTHHHHHHHHHHHHIIIIISS-TT-HHHHHHHHHHTGGGTTSS-HHHHHHHHHT-GGGGG-SHHHHHHHHTT-S--

pLDDT: mean 91.76, std 7.54, range [56.0, 98.31]

Radius of gyration: 20.23 Å; chains: 1; bounding box: 47×40×53 Å